Protein AF-A0A7C5QNG9-F1 (afdb_monomer_lite)

Foldseek 3Di:
DPPPVVVLVVVQVVVDPCVVLVHDPDDPPWDWDKDADDPPALAGIKIFTDDQWTKIWGWHQDPVGIHTFKIKIKHFADDWDADPVGIDTKIKMWMAGCTDDPNDDHPDIFIAIDDDPPLHPPDPGDDCVSCVVVVVVSPD

pLDDT: mean 94.54, std 4.5, range [65.19, 98.5]

Sequence (140 aa):
MNDPRVTELLAAAQQFDRERHGFTPLPTHAAVRLEIRRPGGAYDRMLHFHGRTSRTIAFRKTPNGWRWIHEQEIFQGPNKYTTVDGTFNESICLTYETERVAHHRLNQLNISYSGEDKRLAWLKEPTLDDIRPVLREWGY

Structure (mmCIF, N/CA/C/O backbone):
data_AF-A0A7C5QNG9-F1
#
_entry.id   AF-A0A7C5QNG9-F1
#
loop_
_atom_site.group_PDB
_atom_site.id
_atom_site.type_symbol
_atom_site.label_atom_id
_atom_site.label_alt_id
_atom_site.label_comp_id
_atom_site.label_asym_id
_atom_site.label_entity_id
_atom_site.label_seq_id
_atom_site.pdbx_PDB_ins_code
_atom_site.Cartn_x
_atom_site.Cartn_y
_atom_site.Cartn_z
_atom_site.occupancy
_atom_site.B_iso_or_equiv
_atom_site.auth_seq_id
_atom_site.auth_comp_id
_atom_site.auth_asym_id
_atom_site.auth_atom_id
_atom_site.pdbx_PDB_model_num
ATOM 1 N N . MET A 1 1 ? 3.835 -12.022 15.693 1.00 65.19 1 MET A N 1
ATOM 2 C CA . MET A 1 1 ? 3.419 -10.635 15.997 1.00 65.19 1 MET A CA 1
ATOM 3 C C . MET A 1 1 ? 2.464 -10.708 17.171 1.00 65.19 1 MET A C 1
ATOM 5 O O . MET A 1 1 ? 1.337 -11.124 16.961 1.00 65.19 1 MET A O 1
ATOM 9 N N . ASN A 1 2 ? 2.922 -10.396 18.388 1.00 80.06 2 ASN A N 1
ATOM 10 C CA . ASN A 1 2 ? 2.149 -10.681 19.611 1.00 80.06 2 ASN A CA 1
ATOM 11 C C . ASN A 1 2 ? 1.864 -9.422 20.452 1.00 80.06 2 ASN A C 1
ATOM 13 O O . ASN A 1 2 ? 1.317 -9.532 21.543 1.00 80.06 2 ASN A O 1
ATOM 17 N N . ASP A 1 3 ? 2.235 -8.226 19.974 1.00 86.00 3 ASP A N 1
ATOM 18 C CA . ASP A 1 3 ? 1.873 -6.972 20.645 1.00 86.00 3 ASP A CA 1
ATOM 19 C C . ASP A 1 3 ? 0.351 -6.749 20.503 1.00 86.00 3 ASP A C 1
ATOM 21 O O . ASP A 1 3 ? -0.147 -6.688 19.368 1.00 86.00 3 ASP A O 1
ATOM 25 N N . PRO A 1 4 ? -0.409 -6.613 21.608 1.00 88.50 4 PRO A N 1
ATOM 26 C CA . PRO A 1 4 ? -1.856 -6.405 21.552 1.00 88.50 4 PRO A CA 1
ATOM 27 C C . PRO A 1 4 ? -2.257 -5.185 20.715 1.00 88.50 4 PRO A C 1
ATOM 29 O O . PRO A 1 4 ? -3.241 -5.229 19.978 1.00 88.50 4 PRO A O 1
ATOM 32 N N . ARG A 1 5 ? -1.445 -4.117 20.738 1.00 91.12 5 ARG A N 1
ATOM 33 C CA . ARG A 1 5 ? -1.710 -2.873 19.996 1.00 91.12 5 ARG A CA 1
ATOM 34 C C . ARG A 1 5 ? -1.667 -3.073 18.487 1.00 91.12 5 ARG A C 1
ATOM 36 O O . ARG A 1 5 ? -2.310 -2.313 17.770 1.00 91.12 5 ARG A O 1
ATOM 43 N N . VAL A 1 6 ? -0.888 -4.049 18.020 1.00 93.19 6 VAL A N 1
ATOM 44 C CA . VAL A 1 6 ? -0.793 -4.436 16.607 1.00 93.19 6 VAL A CA 1
ATOM 45 C C . VAL A 1 6 ? -1.874 -5.460 16.274 1.00 93.19 6 VAL A C 1
ATOM 47 O O . VAL A 1 6 ? -2.517 -5.351 15.236 1.00 93.19 6 VAL A O 1
ATOM 50 N N . THR A 1 7 ? -2.128 -6.410 17.173 1.00 93.00 7 THR A N 1
ATOM 51 C CA . THR A 1 7 ? -3.098 -7.498 16.965 1.00 93.00 7 THR A CA 1
ATOM 52 C C . THR A 1 7 ? -4.519 -6.972 16.733 1.00 93.00 7 THR A C 1
ATOM 54 O O . THR A 1 7 ? -5.183 -7.406 15.793 1.00 93.00 7 THR A O 1
ATOM 57 N N . GLU A 1 8 ? -4.968 -5.979 17.508 1.00 94.44 8 GLU A N 1
ATOM 58 C CA . GLU A 1 8 ? -6.277 -5.334 17.299 1.00 94.44 8 GLU A CA 1
ATOM 59 C C . GLU A 1 8 ? -6.402 -4.673 15.915 1.00 94.44 8 GLU A C 1
ATOM 61 O O . GLU A 1 8 ? -7.454 -4.727 15.278 1.00 94.44 8 GLU A O 1
ATOM 66 N N . LEU A 1 9 ? -5.323 -4.046 15.438 1.00 96.50 9 LEU A N 1
ATOM 67 C CA . LEU A 1 9 ? -5.293 -3.384 14.134 1.00 96.50 9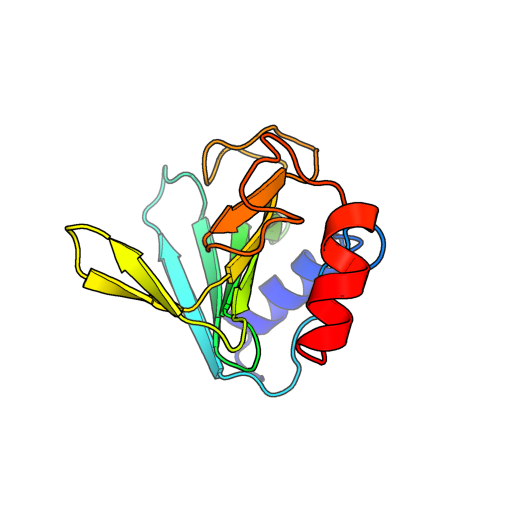 LEU A CA 1
ATOM 68 C C . LEU A 1 9 ? -5.298 -4.411 12.999 1.00 96.50 9 LEU A C 1
ATOM 70 O O . LEU A 1 9 ? -6.019 -4.238 12.021 1.00 96.50 9 LEU A O 1
ATOM 74 N N . LEU A 1 10 ? -4.553 -5.509 13.148 1.00 94.75 10 LEU A N 1
ATOM 75 C CA . LEU A 1 10 ? -4.562 -6.614 12.189 1.00 94.75 10 LEU A CA 1
ATOM 76 C C . LEU A 1 10 ? -5.951 -7.250 12.059 1.00 94.75 10 LEU A C 1
ATOM 78 O O . LEU A 1 10 ? -6.333 -7.619 10.951 1.00 94.75 10 LEU A O 1
ATOM 82 N N . ALA A 1 11 ? -6.718 -7.337 13.151 1.00 94.06 11 ALA A N 1
ATOM 83 C CA . ALA A 1 11 ? -8.102 -7.805 13.114 1.00 94.06 11 ALA A CA 1
ATOM 84 C C . ALA A 1 11 ? -9.011 -6.836 12.337 1.00 94.06 11 ALA A C 1
ATOM 86 O O . ALA A 1 11 ? -9.756 -7.263 11.457 1.00 94.06 11 ALA A O 1
ATOM 87 N N . ALA A 1 12 ? -8.901 -5.527 12.589 1.00 95.62 12 ALA A N 1
ATOM 88 C CA . ALA A 1 12 ? -9.636 -4.514 11.825 1.00 95.62 12 ALA A CA 1
ATOM 89 C C . ALA A 1 12 ? -9.268 -4.528 10.330 1.00 95.62 12 ALA A C 1
ATOM 91 O O . ALA A 1 12 ? -10.121 -4.310 9.471 1.00 95.62 12 ALA A O 1
ATOM 92 N N . ALA A 1 13 ? -8.008 -4.831 10.010 1.00 95.44 13 ALA A N 1
ATOM 93 C CA . ALA A 1 13 ? -7.509 -4.907 8.644 1.00 95.44 13 ALA A CA 1
ATOM 94 C C . ALA A 1 13 ? -8.104 -6.077 7.836 1.00 95.44 13 ALA A C 1
ATOM 96 O O . ALA A 1 13 ? -8.052 -6.027 6.607 1.00 95.44 13 ALA A O 1
ATOM 97 N N . GLN A 1 14 ? -8.675 -7.107 8.476 1.00 93.12 14 GLN A N 1
ATOM 98 C CA . GLN A 1 14 ? -9.308 -8.244 7.783 1.00 93.12 14 GLN A CA 1
ATOM 99 C C . GLN A 1 14 ? -10.593 -7.864 7.034 1.00 93.12 14 GLN A C 1
ATOM 101 O O . GLN A 1 14 ? -11.045 -8.615 6.181 1.00 93.12 14 GLN A O 1
ATOM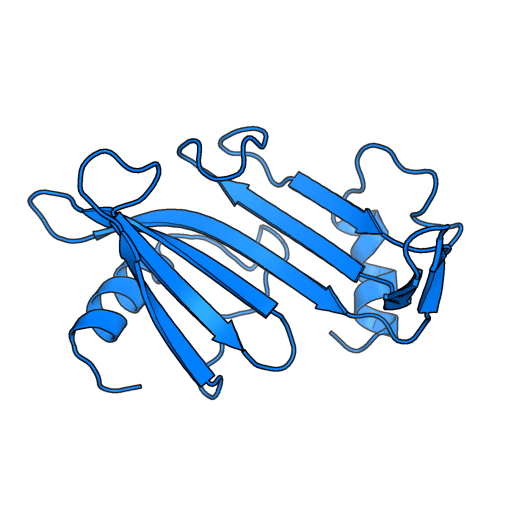 106 N N . GLN A 1 15 ? -11.179 -6.698 7.325 1.00 86.75 15 GLN A N 1
ATOM 107 C CA . GLN A 1 15 ? -12.402 -6.224 6.665 1.00 86.75 15 GLN A CA 1
ATOM 108 C C . GLN A 1 15 ? -12.179 -5.821 5.197 1.00 86.75 15 GLN A C 1
ATOM 110 O O . GLN A 1 15 ? -13.145 -5.664 4.455 1.00 86.75 15 GLN A O 1
ATOM 115 N N . PHE A 1 16 ? -10.923 -5.624 4.784 1.00 94.62 16 PHE A N 1
ATOM 116 C CA . PHE A 1 16 ? -10.568 -5.222 3.428 1.00 94.62 16 PHE A CA 1
ATOM 117 C C . PHE A 1 16 ? -10.240 -6.435 2.549 1.00 94.62 16 PHE A C 1
ATOM 119 O O . PHE A 1 16 ? -9.311 -7.194 2.842 1.00 94.62 16 PHE A O 1
ATOM 126 N N . ASP A 1 17 ? -10.980 -6.576 1.448 1.00 95.12 17 ASP A N 1
ATOM 127 C CA . ASP A 1 17 ? -10.775 -7.604 0.423 1.00 95.12 17 ASP A CA 1
ATOM 128 C C . ASP A 1 17 ? -9.559 -7.265 -0.455 1.00 95.12 17 ASP A C 1
ATOM 130 O O . ASP A 1 17 ? -9.653 -6.652 -1.520 1.00 95.12 17 ASP A O 1
ATOM 134 N N . ARG A 1 18 ? -8.379 -7.635 0.044 1.00 96.69 18 ARG A N 1
ATOM 135 C CA . ARG A 1 18 ? -7.088 -7.369 -0.605 1.00 96.69 18 ARG A CA 1
ATOM 136 C C . ARG A 1 18 ? -6.964 -8.031 -1.966 1.00 96.69 18 ARG A C 1
ATOM 138 O O . ARG A 1 18 ? -6.485 -7.395 -2.902 1.00 96.69 18 ARG A O 1
ATOM 145 N N . GLU A 1 19 ? -7.411 -9.278 -2.066 1.00 95.00 19 GLU A N 1
ATOM 146 C CA . GLU A 1 19 ? -7.271 -10.089 -3.273 1.00 95.00 19 GLU A CA 1
ATOM 147 C C . GLU A 1 19 ? -8.027 -9.457 -4.442 1.00 95.00 19 GLU A C 1
ATOM 149 O O . GLU A 1 19 ? -7.456 -9.254 -5.517 1.00 95.00 19 GLU A O 1
ATOM 154 N N . ARG A 1 20 ? -9.276 -9.032 -4.210 1.00 95.69 20 ARG A N 1
ATOM 155 C CA . ARG A 1 20 ? -10.080 -8.337 -5.222 1.00 95.69 20 ARG A CA 1
ATOM 156 C C . ARG A 1 20 ? -9.407 -7.072 -5.755 1.00 95.69 20 ARG A C 1
ATOM 158 O O . ARG A 1 20 ? -9.609 -6.711 -6.914 1.00 95.69 20 ARG A O 1
ATOM 165 N N . HIS A 1 21 ? -8.624 -6.397 -4.920 1.00 96.56 21 HIS A N 1
ATOM 166 C CA . HIS A 1 21 ? -7.935 -5.155 -5.262 1.00 96.56 21 HIS A CA 1
ATOM 167 C C . HIS A 1 21 ? -6.455 -5.348 -5.638 1.00 96.56 21 HIS A C 1
ATOM 169 O O . HIS A 1 21 ? -5.752 -4.360 -5.827 1.00 96.56 21 HIS A O 1
ATOM 175 N N . GLY A 1 22 ? -5.984 -6.590 -5.788 1.00 96.31 22 GLY A N 1
ATOM 176 C CA . GLY A 1 22 ? -4.620 -6.903 -6.225 1.00 96.31 22 GLY A CA 1
ATOM 177 C C . GLY A 1 22 ? -3.530 -6.697 -5.168 1.00 96.31 22 GLY A C 1
ATOM 178 O O . GLY A 1 22 ? -2.352 -6.815 -5.496 1.00 96.31 22 GLY A O 1
ATOM 179 N N . PHE A 1 23 ? -3.898 -6.417 -3.917 1.00 97.75 23 PHE A N 1
ATOM 180 C CA . PHE A 1 23 ? -2.955 -6.385 -2.798 1.00 97.75 23 PHE A CA 1
ATOM 181 C C . PHE A 1 23 ? -2.558 -7.808 -2.413 1.00 97.75 23 PHE A C 1
ATOM 183 O O . PHE A 1 23 ? -3.379 -8.729 -2.454 1.00 97.75 23 PHE A O 1
ATOM 190 N N . THR A 1 24 ? -1.320 -7.994 -1.956 1.00 95.94 24 THR A N 1
ATOM 191 C CA . THR A 1 24 ? -0.907 -9.310 -1.447 1.00 95.94 24 THR A CA 1
ATOM 192 C C . THR A 1 24 ? -1.513 -9.563 -0.054 1.00 95.94 24 THR A C 1
ATOM 194 O O . THR A 1 24 ? -1.885 -8.606 0.647 1.00 95.94 24 THR A O 1
ATOM 197 N N . PRO A 1 25 ? -1.636 -10.823 0.404 1.00 94.56 25 PRO A N 1
ATOM 198 C CA . PRO A 1 25 ? -2.064 -11.115 1.771 1.00 94.56 25 PRO A CA 1
ATOM 199 C C . PRO A 1 25 ? -1.214 -10.371 2.810 1.00 94.56 25 PRO A C 1
ATOM 201 O O . PRO A 1 25 ? -0.055 -10.041 2.557 1.00 94.56 25 PRO A O 1
ATOM 204 N N . LEU A 1 26 ? -1.776 -10.103 3.993 1.00 91.94 26 LEU A N 1
ATOM 205 C CA . LEU A 1 26 ? -0.997 -9.473 5.061 1.00 91.94 26 LEU A CA 1
ATOM 206 C C . LEU A 1 26 ? 0.226 -10.340 5.396 1.00 91.94 26 LEU A C 1
ATOM 208 O O . LEU A 1 26 ? 0.070 -11.539 5.646 1.00 91.94 26 LEU A O 1
ATOM 212 N N . PRO A 1 27 ? 1.438 -9.765 5.431 1.00 86.19 27 PRO A N 1
ATOM 213 C CA . PRO A 1 27 ? 2.637 -10.549 5.665 1.00 86.19 27 PRO A CA 1
ATOM 214 C C . PRO A 1 27 ? 2.669 -11.059 7.109 1.00 86.19 27 PRO A C 1
ATOM 216 O O . PRO A 1 27 ? 2.501 -10.296 8.058 1.00 86.19 27 PRO A O 1
ATOM 219 N N . THR A 1 28 ? 2.940 -12.350 7.288 1.00 84.44 28 THR A N 1
ATOM 220 C CA . THR A 1 28 ? 2.993 -13.006 8.608 1.00 84.44 28 THR A CA 1
ATOM 221 C C . THR A 1 28 ? 4.370 -12.918 9.275 1.00 84.44 28 THR A C 1
ATOM 223 O O . THR A 1 28 ? 4.470 -13.033 10.498 1.00 84.44 28 THR A O 1
ATOM 226 N N . HIS A 1 29 ? 5.424 -12.663 8.489 1.00 81.75 29 HIS A N 1
ATOM 227 C CA . HIS A 1 29 ? 6.828 -12.643 8.929 1.00 81.75 29 HIS A CA 1
ATOM 228 C C . HIS A 1 29 ? 7.561 -11.317 8.646 1.00 81.75 29 HIS A C 1
ATOM 230 O O . HIS A 1 29 ? 8.783 -11.259 8.753 1.00 81.75 29 HIS A O 1
ATOM 236 N N . ALA A 1 30 ? 6.844 -10.248 8.285 1.00 86.50 30 ALA A N 1
ATOM 237 C CA . ALA A 1 30 ? 7.457 -8.939 8.053 1.00 86.50 30 ALA A CA 1
ATOM 238 C C . ALA A 1 30 ? 7.814 -8.226 9.365 1.00 86.50 30 ALA A C 1
ATOM 240 O O . ALA A 1 30 ? 7.147 -8.398 10.390 1.00 86.50 30 ALA A O 1
ATOM 241 N N . ALA A 1 31 ? 8.834 -7.367 9.309 1.00 91.12 31 ALA A N 1
ATOM 242 C CA . ALA A 1 31 ? 9.073 -6.406 10.374 1.00 91.12 31 ALA A CA 1
ATOM 243 C C . ALA A 1 31 ? 7.935 -5.377 10.371 1.00 91.12 31 ALA A C 1
ATOM 245 O O . ALA A 1 31 ? 7.595 -4.828 9.321 1.00 91.12 31 ALA A O 1
ATOM 246 N N . VAL A 1 32 ? 7.347 -5.125 11.542 1.00 94.31 32 VAL A N 1
ATOM 247 C CA . VAL A 1 32 ? 6.212 -4.209 11.686 1.00 94.31 32 VAL A CA 1
ATOM 248 C C . VAL A 1 32 ? 6.569 -3.064 12.610 1.00 94.31 32 VAL A C 1
ATOM 250 O O . VAL A 1 32 ? 6.997 -3.277 13.744 1.00 94.31 32 VAL A O 1
ATOM 253 N N . ARG A 1 33 ? 6.334 -1.841 12.137 1.00 95.81 33 ARG A N 1
ATOM 254 C CA . ARG A 1 33 ? 6.419 -0.624 12.941 1.00 95.81 33 ARG A CA 1
ATOM 255 C C . ARG A 1 33 ? 5.025 -0.035 13.109 1.00 95.81 33 ARG A C 1
ATOM 257 O O . ARG A 1 33 ? 4.315 0.190 12.133 1.00 95.81 33 ARG A O 1
ATOM 264 N N . LEU A 1 34 ? 4.658 0.248 14.353 1.00 96.62 34 LEU A N 1
ATOM 265 C CA . LEU A 1 34 ? 3.447 0.990 14.680 1.00 96.62 34 LEU A CA 1
ATOM 266 C C . LEU A 1 34 ? 3.768 2.485 14.772 1.00 96.62 34 LEU A C 1
ATOM 268 O O . LEU A 1 34 ? 4.575 2.900 15.600 1.00 96.62 34 LEU A O 1
ATOM 272 N N . GLU A 1 35 ? 3.093 3.285 13.957 1.00 96.69 35 GLU A N 1
ATOM 273 C CA . GLU A 1 35 ? 3.058 4.738 14.063 1.00 96.69 35 GLU A CA 1
ATOM 274 C C . GLU A 1 35 ? 1.766 5.180 14.759 1.00 96.69 35 GLU A C 1
ATOM 276 O O . GLU A 1 35 ? 0.670 4.708 14.441 1.00 96.69 35 GLU A O 1
ATOM 281 N N . ILE A 1 36 ? 1.900 6.095 15.720 1.00 95.25 36 ILE A N 1
ATOM 282 C CA . ILE A 1 36 ? 0.784 6.691 16.457 1.00 95.25 36 ILE A CA 1
ATOM 283 C C . ILE A 1 36 ? 0.785 8.182 16.155 1.00 95.25 36 ILE A C 1
ATOM 285 O O . ILE A 1 36 ? 1.772 8.872 16.420 1.00 95.25 36 ILE A O 1
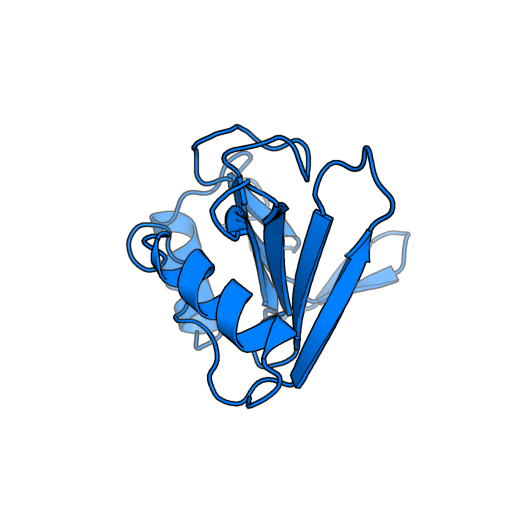ATOM 289 N N . ARG A 1 37 ? -0.324 8.681 15.611 1.00 90.81 37 ARG A N 1
ATOM 290 C CA . ARG A 1 37 ? -0.454 10.089 15.246 1.00 90.81 37 ARG A CA 1
ATOM 291 C C . ARG A 1 37 ? -1.094 10.892 16.377 1.00 90.81 37 ARG A C 1
ATOM 293 O O . ARG A 1 37 ? -1.776 10.353 17.246 1.00 90.81 37 ARG A O 1
ATOM 300 N N . ARG A 1 38 ? -0.866 12.207 16.369 1.00 85.06 38 ARG A N 1
ATOM 301 C CA . ARG A 1 38 ? -1.564 13.137 17.267 1.00 85.06 38 ARG A CA 1
ATOM 302 C C . ARG A 1 38 ? -3.054 13.234 16.892 1.00 85.06 38 ARG A C 1
ATOM 304 O O . ARG A 1 38 ? -3.376 13.082 15.710 1.00 85.06 38 ARG A O 1
ATOM 311 N N . PRO A 1 39 ? -3.942 13.537 17.859 1.00 82.12 39 PRO A N 1
ATOM 312 C CA . PRO A 1 39 ? -5.361 13.764 17.589 1.00 82.12 39 PRO A CA 1
ATOM 313 C C . PRO A 1 39 ? -5.593 14.804 16.485 1.00 82.12 39 PRO A C 1
ATOM 315 O O . PRO A 1 39 ? -4.842 15.773 16.374 1.00 82.12 39 PRO A O 1
ATOM 318 N N . GLY A 1 40 ? -6.638 14.604 15.677 1.00 79.94 40 GLY A N 1
ATOM 319 C CA . GLY A 1 40 ? -6.989 15.494 14.560 1.00 79.94 40 GLY A CA 1
ATOM 320 C C . GLY A 1 40 ? -6.241 15.211 13.251 1.00 79.94 40 GLY A C 1
ATOM 321 O O . GLY A 1 40 ? -6.433 15.922 12.269 1.00 79.94 40 GLY A O 1
ATOM 322 N N . GLY A 1 41 ? -5.403 14.171 13.210 1.00 89.81 41 GLY A N 1
ATOM 323 C CA . GLY A 1 41 ? -4.764 13.708 11.981 1.00 89.81 41 GLY A CA 1
ATOM 324 C C . GLY A 1 41 ? -5.720 12.997 11.009 1.00 89.81 41 GLY A C 1
ATOM 325 O O . GLY A 1 41 ? -6.819 12.559 11.353 1.00 89.81 41 GLY A O 1
ATOM 326 N N . ALA A 1 42 ? -5.240 12.814 9.777 1.00 94.12 42 ALA A N 1
ATOM 327 C CA . ALA A 1 42 ? -5.890 12.015 8.732 1.00 94.12 42 ALA A CA 1
ATOM 328 C C . ALA A 1 42 ? -6.127 10.545 9.139 1.00 94.12 42 ALA A C 1
ATOM 330 O O . ALA A 1 42 ? -7.026 9.902 8.616 1.00 94.12 42 ALA A O 1
ATOM 331 N N . TYR A 1 43 ? -5.357 10.034 10.099 1.00 96.69 43 TYR A N 1
ATOM 332 C CA . TYR A 1 43 ? -5.499 8.719 10.720 1.00 96.69 43 TYR A CA 1
ATOM 333 C C . TYR A 1 43 ? -5.005 8.800 12.169 1.00 96.69 43 TYR A C 1
ATOM 335 O O . TYR A 1 43 ? -4.263 9.726 12.510 1.00 96.69 43 TYR A O 1
ATOM 343 N N . ASP A 1 44 ? -5.371 7.820 12.994 1.00 96.81 44 ASP A N 1
ATOM 344 C CA . ASP A 1 44 ? -4.948 7.747 14.400 1.00 96.81 44 ASP A CA 1
ATOM 345 C C . ASP A 1 44 ? -3.754 6.802 14.591 1.00 96.81 44 ASP A C 1
ATOM 347 O O . ASP A 1 44 ? -2.850 7.070 15.387 1.00 96.81 44 ASP A O 1
ATOM 351 N N . ARG A 1 45 ? -3.728 5.693 13.842 1.00 97.38 45 ARG A N 1
ATOM 352 C CA . ARG A 1 45 ? -2.616 4.733 13.826 1.00 97.38 45 ARG A CA 1
ATOM 353 C C . ARG A 1 45 ? -2.297 4.285 12.412 1.00 97.38 45 ARG A C 1
ATOM 355 O O . ARG A 1 45 ? -3.196 4.196 11.581 1.00 97.38 45 ARG A O 1
ATOM 362 N N . MET A 1 46 ? -1.036 3.957 12.167 1.00 98.00 46 MET A N 1
ATOM 363 C CA . MET A 1 46 ? -0.595 3.356 10.916 1.00 98.00 46 MET A CA 1
ATOM 364 C C . MET A 1 46 ? 0.378 2.215 11.197 1.00 98.00 46 MET A C 1
ATOM 366 O O . MET A 1 46 ? 1.320 2.364 11.975 1.00 98.00 46 MET A O 1
ATOM 370 N N . LEU A 1 47 ? 0.137 1.063 10.581 1.00 97.50 47 LEU A N 1
ATOM 371 C CA . LEU A 1 47 ? 1.097 -0.031 10.550 1.00 97.50 47 LEU A CA 1
ATOM 372 C C . LEU A 1 47 ? 1.965 0.114 9.310 1.00 97.50 47 LEU A C 1
ATOM 374 O O . LEU A 1 47 ? 1.441 0.294 8.216 1.00 97.50 47 LEU A O 1
ATOM 378 N N . HIS A 1 48 ? 3.274 0.001 9.494 1.00 97.62 48 HIS A N 1
ATOM 379 C CA . HIS A 1 48 ? 4.261 -0.090 8.426 1.00 97.62 48 HIS A CA 1
ATOM 380 C C . HIS A 1 48 ? 4.801 -1.513 8.412 1.00 97.62 48 HIS A C 1
ATOM 382 O O . HIS A 1 48 ? 5.294 -1.984 9.438 1.00 97.62 48 HIS A O 1
ATOM 388 N N . PHE A 1 49 ? 4.708 -2.187 7.274 1.00 96.50 49 PHE A N 1
ATOM 389 C CA . PHE A 1 49 ? 5.285 -3.504 7.049 1.00 96.50 49 PHE A CA 1
ATOM 390 C C . PHE A 1 49 ? 6.497 -3.358 6.140 1.00 96.50 49 PHE A C 1
ATOM 392 O O . PHE A 1 49 ? 6.410 -2.790 5.050 1.00 96.50 49 PHE A O 1
ATOM 399 N N . HIS A 1 50 ? 7.618 -3.902 6.598 1.00 93.06 50 HIS A N 1
ATOM 400 C CA . HIS A 1 50 ? 8.865 -3.947 5.855 1.00 93.06 50 HIS A CA 1
ATOM 401 C C . HIS A 1 50 ? 9.197 -5.404 5.547 1.00 93.06 50 HIS A C 1
ATOM 403 O O . HIS A 1 50 ? 9.404 -6.220 6.451 1.00 93.06 50 HIS A O 1
ATOM 409 N N . GLY A 1 51 ? 9.219 -5.733 4.262 1.00 90.56 51 GLY A N 1
ATOM 410 C CA . GLY A 1 51 ? 9.522 -7.070 3.779 1.00 90.56 51 GLY A CA 1
ATOM 411 C C . GLY A 1 51 ? 9.728 -7.051 2.275 1.00 90.56 51 GLY A C 1
ATOM 412 O O . GLY A 1 51 ? 10.431 -6.189 1.756 1.00 90.56 51 GLY A O 1
ATOM 413 N N . ARG A 1 52 ? 9.096 -8.002 1.581 1.00 91.44 52 ARG A N 1
ATOM 414 C CA . ARG A 1 52 ? 9.162 -8.095 0.119 1.00 91.44 52 ARG A CA 1
ATOM 415 C C . ARG A 1 52 ? 8.575 -6.857 -0.569 1.00 91.44 52 ARG A C 1
ATOM 417 O O . ARG A 1 52 ? 9.135 -6.378 -1.545 1.00 91.44 52 ARG A O 1
ATOM 424 N N . THR A 1 53 ? 7.465 -6.350 -0.043 1.00 95.31 53 THR A N 1
ATOM 425 C CA . THR A 1 53 ? 6.877 -5.060 -0.411 1.00 95.31 53 THR A CA 1
ATOM 426 C C . THR A 1 53 ? 7.042 -4.072 0.741 1.00 95.31 53 THR A C 1
ATOM 428 O O . THR A 1 53 ? 7.252 -4.461 1.897 1.00 95.31 53 THR A O 1
ATOM 431 N N . SER A 1 54 ?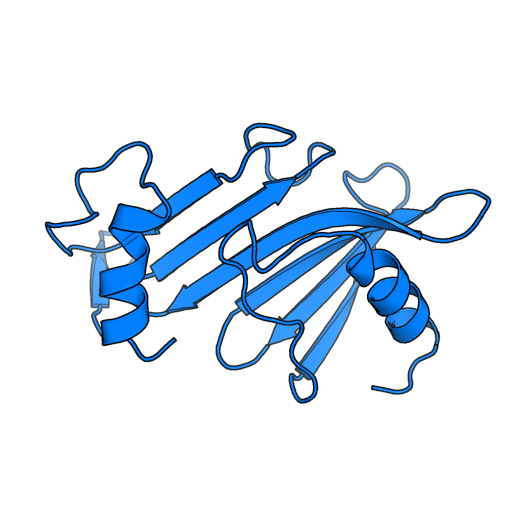 6.954 -2.780 0.426 1.00 95.06 54 SER A N 1
ATOM 432 C CA . SER A 1 54 ? 6.746 -1.742 1.437 1.00 95.06 54 SER A CA 1
ATOM 433 C C . SER A 1 54 ? 5.252 -1.483 1.528 1.00 95.06 54 SER A C 1
ATOM 435 O O . SER A 1 54 ? 4.639 -1.124 0.523 1.00 95.06 54 SER A O 1
ATOM 437 N N . ARG A 1 55 ? 4.651 -1.682 2.702 1.00 97.38 55 ARG A N 1
ATOM 438 C CA . ARG A 1 55 ? 3.205 -1.519 2.875 1.00 97.38 55 ARG A CA 1
ATOM 439 C C . ARG A 1 55 ? 2.876 -0.670 4.085 1.00 97.38 55 ARG A C 1
ATOM 441 O O . ARG A 1 55 ? 3.452 -0.861 5.155 1.00 97.38 55 ARG A O 1
ATOM 448 N N . THR A 1 56 ? 1.887 0.201 3.940 1.00 97.75 56 THR A N 1
ATOM 449 C CA . THR A 1 56 ? 1.289 0.938 5.050 1.00 97.75 56 THR A CA 1
ATOM 450 C C . THR A 1 56 ? -0.211 0.691 5.126 1.00 97.75 56 THR A C 1
ATOM 452 O O . THR A 1 56 ? -0.889 0.536 4.113 1.00 97.75 56 THR A O 1
ATOM 455 N N . ILE A 1 57 ? -0.738 0.621 6.347 1.00 98.12 57 ILE A N 1
ATOM 456 C CA . ILE A 1 57 ? -2.171 0.451 6.605 1.00 98.12 57 ILE A CA 1
ATOM 457 C C . ILE A 1 57 ? -2.581 1.442 7.679 1.00 98.12 57 ILE A C 1
ATOM 459 O O . ILE A 1 57 ? -2.043 1.396 8.787 1.00 98.12 57 ILE A O 1
ATOM 463 N N . ALA A 1 58 ? -3.515 2.335 7.365 1.00 98.00 58 ALA A N 1
ATOM 464 C CA . ALA A 1 58 ? -3.977 3.365 8.283 1.00 98.00 58 ALA A CA 1
ATOM 465 C C . ALA A 1 58 ? -5.324 3.002 8.911 1.00 98.00 58 ALA A C 1
ATOM 467 O O . ALA A 1 58 ? -6.205 2.407 8.281 1.00 98.00 58 ALA A O 1
ATOM 468 N N . PHE A 1 59 ? -5.485 3.415 10.166 1.00 97.69 59 PHE A N 1
ATOM 469 C CA . PHE A 1 59 ? -6.636 3.096 10.992 1.00 97.69 59 PHE A CA 1
ATOM 470 C C . PHE A 1 59 ? -7.191 4.334 11.688 1.00 97.69 59 PHE A C 1
ATOM 472 O O . PHE A 1 59 ? -6.449 5.205 12.161 1.00 97.69 59 PHE A O 1
ATOM 479 N N . ARG A 1 60 ? -8.517 4.35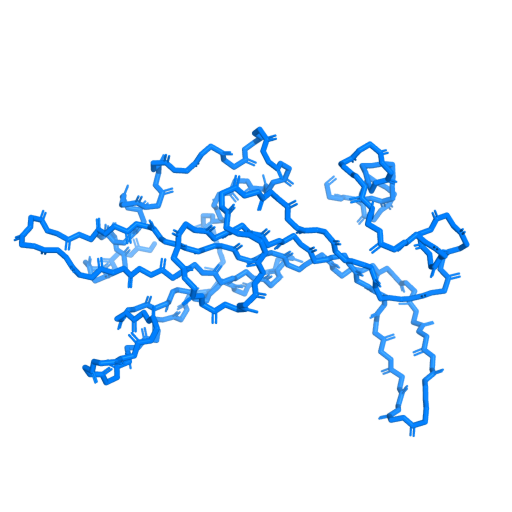0 11.815 1.00 96.88 60 ARG A N 1
ATOM 480 C CA . ARG A 1 60 ? -9.279 5.300 12.624 1.00 96.88 60 ARG A CA 1
ATOM 481 C C . ARG A 1 60 ? -9.745 4.622 13.908 1.00 96.88 60 ARG A C 1
ATOM 483 O O . ARG A 1 60 ? -10.249 3.495 13.873 1.00 96.88 60 ARG A O 1
ATOM 490 N N . LYS A 1 61 ? -9.607 5.304 15.042 1.00 95.50 61 LYS A N 1
ATOM 491 C CA . LYS A 1 61 ? -10.205 4.886 16.306 1.00 95.50 61 LYS A CA 1
ATOM 492 C C . LYS A 1 61 ? -11.713 5.101 16.238 1.00 95.50 61 LYS A C 1
ATOM 494 O O . LYS A 1 61 ? -12.193 6.152 15.826 1.00 95.50 61 LYS A O 1
ATOM 499 N N . THR A 1 62 ? -12.464 4.104 16.677 1.00 94.38 62 THR A N 1
ATOM 500 C CA . THR A 1 62 ? -13.917 4.193 16.856 1.00 94.38 62 THR A CA 1
ATOM 501 C C . THR A 1 62 ? -14.263 3.888 18.317 1.00 94.38 62 THR A C 1
ATOM 503 O O . THR A 1 62 ? -13.411 3.344 19.033 1.00 94.38 62 THR A O 1
ATOM 506 N N . PRO A 1 63 ? -15.493 4.181 18.782 1.00 95.19 63 PRO A N 1
ATOM 507 C CA . PRO A 1 63 ? -15.928 3.786 20.124 1.00 95.19 63 PRO A CA 1
ATOM 508 C C . PRO A 1 63 ? -15.788 2.277 20.385 1.00 95.19 63 PRO A C 1
ATOM 510 O O . PRO A 1 63 ? -15.464 1.875 21.496 1.00 95.19 63 PRO A O 1
ATOM 513 N N . ASN A 1 64 ? -15.946 1.457 19.339 1.00 92.19 64 ASN A N 1
ATOM 514 C CA . ASN A 1 64 ? -15.968 -0.006 19.426 1.00 92.19 64 ASN A CA 1
ATOM 515 C C . ASN A 1 64 ? -14.644 -0.669 19.006 1.00 92.19 64 ASN A C 1
ATOM 517 O O . ASN A 1 64 ? -14.602 -1.881 18.816 1.00 92.19 64 ASN A O 1
ATOM 521 N N . GLY A 1 65 ? -13.562 0.098 18.820 1.00 94.62 65 GLY A N 1
ATOM 522 C CA . GLY A 1 65 ? -12.264 -0.454 18.428 1.00 94.62 65 GLY A CA 1
ATOM 523 C C . GLY A 1 65 ? -11.575 0.351 17.336 1.00 94.62 65 GLY A C 1
ATOM 524 O O . GLY A 1 65 ? -11.340 1.550 17.494 1.00 94.62 65 GLY A O 1
ATOM 525 N N . TRP A 1 66 ? -11.211 -0.321 16.247 1.00 96.69 66 TRP A N 1
ATOM 526 C CA . TRP A 1 66 ? -10.452 0.243 15.132 1.00 96.69 66 TRP A CA 1
ATOM 527 C C . TRP A 1 66 ? -11.146 -0.052 13.811 1.00 96.69 66 TRP A C 1
ATOM 529 O O . TRP A 1 66 ? -11.725 -1.120 13.632 1.00 96.69 66 TRP A O 1
ATOM 539 N N . ARG A 1 67 ? -11.062 0.898 12.884 1.00 96.44 67 ARG A N 1
ATOM 540 C CA . ARG A 1 67 ? -11.544 0.754 11.513 1.00 96.44 67 ARG A CA 1
ATOM 541 C C . ARG A 1 67 ? -10.383 0.961 10.552 1.00 96.44 67 ARG A C 1
ATOM 543 O O . ARG A 1 67 ? -9.636 1.927 10.703 1.00 96.44 67 ARG A O 1
ATOM 550 N N . TRP A 1 68 ? -10.244 0.063 9.584 1.00 97.88 68 TRP A N 1
ATOM 551 C CA . TRP A 1 68 ? -9.348 0.231 8.442 1.00 97.88 68 TRP A CA 1
ATOM 552 C C . TRP A 1 68 ? -9.860 1.361 7.541 1.00 97.88 68 TRP A C 1
ATOM 554 O O . TRP A 1 68 ? -11.061 1.426 7.285 1.00 97.88 68 TRP A O 1
ATOM 564 N N . ILE A 1 69 ? -8.977 2.262 7.100 1.00 97.69 69 ILE A N 1
ATOM 565 C CA . ILE A 1 69 ? -9.382 3.425 6.285 1.00 97.69 69 ILE A CA 1
ATOM 566 C C . ILE A 1 69 ? -8.512 3.674 5.051 1.00 97.69 69 ILE A C 1
ATOM 568 O O . ILE A 1 69 ? -8.912 4.437 4.172 1.00 97.69 69 ILE A O 1
ATOM 572 N N . HIS A 1 70 ? -7.322 3.077 4.998 1.00 97.94 70 HIS A N 1
ATOM 573 C CA . HIS A 1 70 ? -6.369 3.251 3.909 1.00 97.94 70 HIS A CA 1
ATOM 574 C C . HIS A 1 70 ? -5.356 2.102 3.903 1.00 97.94 70 HIS A C 1
ATOM 576 O O . HIS A 1 70 ? -4.893 1.685 4.967 1.00 97.94 70 HIS A O 1
ATOM 582 N N . GLU A 1 71 ? -4.963 1.648 2.716 1.00 98.12 71 GLU A N 1
ATOM 583 C CA . GLU A 1 71 ? -3.840 0.734 2.499 1.00 98.12 71 GLU A CA 1
ATOM 584 C C . GLU A 1 71 ? -3.063 1.139 1.249 1.00 98.12 71 GLU A C 1
ATOM 586 O O . GLU A 1 71 ? -3.650 1.399 0.196 1.00 98.12 71 GLU A O 1
ATOM 591 N N . GLN A 1 72 ? -1.741 1.171 1.382 1.00 98.25 72 GLN A N 1
ATOM 592 C CA . GLN A 1 72 ? -0.810 1.383 0.287 1.00 98.25 72 GLN A CA 1
ATOM 593 C C . GLN A 1 72 ? 0.215 0.253 0.271 1.00 98.25 72 GLN A C 1
ATOM 595 O O . GLN A 1 72 ? 0.807 -0.060 1.303 1.00 98.25 72 GLN A O 1
ATOM 600 N N . GLU A 1 73 ? 0.452 -0.338 -0.896 1.00 98.31 73 GLU A N 1
ATOM 601 C CA . GLU A 1 73 ? 1.481 -1.354 -1.110 1.00 98.31 73 GLU A CA 1
ATOM 602 C C . GLU A 1 73 ? 2.346 -0.982 -2.313 1.00 98.31 73 GLU A C 1
ATOM 604 O O . GLU A 1 73 ? 1.839 -0.723 -3.403 1.00 98.31 73 GLU A O 1
ATOM 609 N N . ILE A 1 74 ? 3.660 -0.964 -2.101 1.00 98.12 74 ILE A N 1
ATOM 610 C CA . ILE A 1 74 ? 4.659 -0.626 -3.108 1.00 98.12 74 ILE A CA 1
ATOM 611 C C . ILE A 1 74 ? 5.468 -1.877 -3.439 1.00 98.12 74 ILE A C 1
ATOM 613 O O . ILE A 1 74 ? 6.165 -2.439 -2.585 1.00 98.12 74 ILE A O 1
ATOM 617 N N . PHE A 1 75 ? 5.404 -2.258 -4.708 1.00 98.00 75 PHE A N 1
ATOM 618 C CA . PHE A 1 75 ? 6.165 -3.331 -5.329 1.00 98.00 75 PHE A CA 1
ATOM 619 C C . PHE A 1 75 ? 7.398 -2.728 -5.983 1.00 98.00 75 PHE A C 1
ATOM 621 O O . PHE A 1 75 ? 7.278 -1.837 -6.819 1.00 98.00 75 PHE A O 1
ATOM 628 N N . GLN A 1 76 ? 8.578 -3.198 -5.594 1.00 97.25 76 GLN A N 1
ATOM 629 C CA . GLN A 1 76 ? 9.840 -2.785 -6.204 1.00 97.25 76 GLN A CA 1
ATOM 630 C C . GLN A 1 76 ? 10.165 -3.737 -7.355 1.00 97.25 76 GLN A C 1
ATOM 632 O O . GLN A 1 76 ? 10.137 -4.957 -7.153 1.00 97.25 76 GLN A O 1
ATOM 637 N N . GLY A 1 77 ? 10.451 -3.187 -8.531 1.00 96.50 77 GLY A N 1
ATOM 638 C CA . GLY A 1 77 ? 10.919 -3.943 -9.685 1.00 96.50 77 GLY A CA 1
ATOM 639 C C . GLY A 1 77 ? 12.447 -4.017 -9.764 1.00 96.50 77 GLY A C 1
ATOM 640 O O . GLY A 1 77 ? 13.153 -3.373 -8.982 1.00 96.50 77 GLY A O 1
ATOM 641 N N . PRO A 1 78 ? 12.975 -4.844 -10.679 1.00 95.12 78 PRO A N 1
ATOM 642 C CA . PRO A 1 78 ? 14.406 -5.092 -10.813 1.00 95.12 78 PRO A CA 1
ATOM 643 C C . PRO A 1 78 ? 15.164 -3.951 -11.500 1.00 95.12 78 PRO A C 1
ATOM 645 O O . PRO A 1 78 ? 16.371 -3.819 -11.287 1.00 95.12 78 PRO A O 1
ATOM 648 N N . ASN A 1 79 ? 14.497 -3.147 -12.335 1.00 95.31 79 ASN A N 1
ATOM 649 C CA . ASN A 1 79 ? 15.172 -2.087 -13.076 1.00 95.31 79 ASN A CA 1
ATOM 650 C C . ASN A 1 79 ? 15.307 -0.808 -12.252 1.00 95.31 79 ASN A C 1
ATOM 652 O O . ASN A 1 79 ? 14.593 -0.569 -11.277 1.00 95.31 79 ASN A O 1
ATOM 656 N N . LYS A 1 80 ? 16.232 0.046 -12.686 1.00 95.94 80 LYS A N 1
ATOM 657 C CA . LYS A 1 80 ? 16.419 1.392 -12.152 1.00 95.94 80 LYS A CA 1
ATOM 658 C C . LYS A 1 80 ? 16.244 2.418 -13.255 1.00 95.94 80 LYS A C 1
ATOM 660 O O . LYS A 1 80 ? 16.596 2.147 -14.398 1.00 95.94 80 LYS A O 1
ATOM 665 N N . TYR A 1 81 ? 15.765 3.596 -12.890 1.00 93.00 81 TYR A N 1
ATOM 666 C CA . TYR A 1 81 ? 15.661 4.748 -13.778 1.00 93.00 81 TYR A CA 1
ATOM 667 C C . TYR A 1 81 ? 16.290 5.974 -13.115 1.00 93.00 81 TYR A C 1
ATOM 669 O O . TYR A 1 81 ? 16.378 6.051 -11.884 1.00 93.00 81 TYR A O 1
ATOM 677 N N . THR A 1 82 ? 16.767 6.914 -13.929 1.00 94.31 82 THR A N 1
ATOM 678 C CA . THR A 1 82 ? 17.492 8.096 -13.448 1.00 94.31 82 THR A CA 1
ATOM 679 C C . THR A 1 82 ? 16.724 9.359 -13.787 1.00 94.31 82 THR A C 1
ATOM 681 O O . THR A 1 82 ? 16.372 9.600 -14.939 1.00 94.31 82 THR A O 1
ATOM 684 N N . THR A 1 83 ? 16.503 10.190 -12.776 1.00 90.50 83 THR A N 1
ATOM 685 C CA . THR A 1 83 ? 15.991 11.552 -12.925 1.00 90.50 83 THR A CA 1
ATOM 686 C C . THR A 1 83 ? 17.055 12.547 -12.464 1.00 90.50 83 THR A C 1
ATOM 688 O O . THR A 1 83 ? 18.139 12.169 -12.016 1.00 90.50 83 THR A O 1
ATOM 691 N N . VAL A 1 84 ? 16.744 13.840 -12.547 1.00 94.25 84 VAL A N 1
ATOM 692 C CA . VAL A 1 84 ? 17.596 14.903 -11.991 1.00 94.25 84 VAL A CA 1
ATOM 693 C C . VAL A 1 84 ? 17.812 14.772 -10.475 1.00 94.25 84 VAL A C 1
ATOM 695 O O . VAL A 1 84 ? 18.801 15.287 -9.964 1.00 94.25 84 VAL A O 1
ATOM 698 N N . ASP A 1 85 ? 16.931 14.048 -9.778 1.00 93.00 85 ASP A N 1
ATOM 699 C CA . ASP A 1 85 ? 16.962 13.864 -8.322 1.00 93.00 85 ASP A CA 1
ATOM 700 C C . ASP A 1 85 ? 17.726 12.600 -7.890 1.00 93.00 85 ASP A C 1
ATOM 702 O O . ASP A 1 85 ? 17.903 12.357 -6.695 1.00 93.00 85 ASP A O 1
ATOM 706 N N . GLY A 1 86 ? 18.181 11.782 -8.847 1.00 94.88 86 GLY A N 1
ATOM 707 C CA . GLY A 1 86 ? 18.968 10.580 -8.590 1.00 94.88 86 GLY A CA 1
ATOM 708 C C . GLY A 1 86 ? 18.477 9.343 -9.334 1.00 94.88 86 GLY A C 1
ATOM 709 O O . GLY A 1 86 ? 17.670 9.408 -10.262 1.00 94.88 86 GLY A O 1
ATOM 710 N N . THR A 1 87 ? 19.002 8.192 -8.920 1.00 95.81 87 THR A N 1
ATOM 711 C CA . THR A 1 87 ? 18.647 6.885 -9.477 1.00 95.81 87 THR A CA 1
ATOM 712 C C . THR A 1 87 ? 17.745 6.132 -8.507 1.00 95.81 87 THR A C 1
ATOM 714 O O . THR A 1 87 ? 18.114 5.900 -7.354 1.00 95.81 87 THR A O 1
ATOM 717 N N . PHE A 1 88 ? 16.589 5.695 -8.999 1.00 94.44 88 PHE A N 1
ATOM 718 C CA . PHE A 1 88 ? 15.547 5.032 -8.220 1.00 94.44 88 PHE A CA 1
ATOM 719 C C . PHE A 1 88 ? 15.244 3.655 -8.804 1.00 94.44 88 PHE A C 1
ATOM 721 O O . PHE A 1 88 ? 15.429 3.430 -9.999 1.00 94.44 88 PHE A O 1
ATOM 728 N N . ASN A 1 89 ? 14.777 2.729 -7.968 1.00 95.00 89 ASN A N 1
ATOM 729 C CA . ASN A 1 89 ? 14.201 1.481 -8.462 1.00 95.00 89 ASN A CA 1
ATOM 730 C C . ASN A 1 89 ? 12.847 1.772 -9.106 1.00 95.00 89 ASN A C 1
ATOM 732 O O . ASN A 1 89 ? 12.089 2.614 -8.613 1.00 95.00 89 ASN A O 1
ATOM 736 N N . GLU A 1 90 ? 12.525 1.043 -10.168 1.00 97.06 90 GLU A N 1
ATOM 737 C CA . GLU A 1 90 ? 11.168 1.061 -10.687 1.00 97.06 90 GLU A CA 1
ATOM 738 C C . GLU A 1 90 ? 10.187 0.505 -9.648 1.00 97.06 90 GLU A C 1
ATOM 740 O O . GLU A 1 90 ? 10.529 -0.361 -8.835 1.00 97.06 90 GLU A O 1
ATOM 745 N N . SER A 1 91 ? 8.957 1.009 -9.650 1.00 97.94 91 SER A N 1
ATOM 746 C CA . SER A 1 91 ? 7.953 0.552 -8.697 1.00 97.94 91 SER A CA 1
ATOM 747 C C . SER A 1 91 ? 6.528 0.691 -9.200 1.00 97.94 91 SER A C 1
ATOM 749 O O . SER A 1 91 ? 6.204 1.574 -9.993 1.00 97.94 91 SER A O 1
ATOM 751 N N . ILE A 1 92 ? 5.671 -0.193 -8.696 1.00 98.44 92 ILE A N 1
ATOM 752 C CA . ILE A 1 92 ? 4.217 -0.111 -8.822 1.00 98.44 92 ILE A CA 1
ATOM 753 C C . ILE A 1 92 ? 3.662 0.162 -7.429 1.00 98.44 92 ILE A C 1
ATOM 755 O O . ILE A 1 92 ? 4.026 -0.519 -6.471 1.00 98.44 92 ILE A O 1
ATOM 759 N N . CYS A 1 93 ? 2.784 1.150 -7.311 1.00 98.31 93 CYS A N 1
ATOM 760 C CA . CYS A 1 93 ? 2.120 1.500 -6.066 1.00 98.31 93 CYS A CA 1
ATOM 761 C C . CYS A 1 93 ? 0.614 1.277 -6.208 1.00 98.31 93 CYS A C 1
ATOM 763 O O . CYS A 1 93 ? -0.035 1.885 -7.059 1.00 98.31 93 CYS A O 1
ATOM 765 N N . LEU A 1 94 ? 0.063 0.412 -5.359 1.00 98.50 94 LEU A N 1
ATOM 766 C CA . LEU A 1 94 ? -1.373 0.257 -5.155 1.00 98.50 94 LEU A CA 1
ATOM 767 C C . LEU A 1 94 ? -1.782 1.116 -3.965 1.00 98.50 94 LEU A C 1
ATOM 769 O O . LEU A 1 94 ? -1.144 1.056 -2.917 1.00 98.50 94 LEU A O 1
ATOM 773 N N . THR A 1 95 ? -2.853 1.891 -4.093 1.00 98.31 95 THR A N 1
ATOM 774 C CA . THR A 1 95 ? -3.442 2.638 -2.978 1.00 98.31 95 THR A CA 1
ATOM 775 C C . THR A 1 95 ? -4.961 2.528 -3.002 1.00 98.31 95 THR A C 1
ATOM 777 O O . THR A 1 95 ? -5.601 2.752 -4.030 1.00 98.31 95 THR A O 1
ATOM 780 N N . TYR A 1 96 ? -5.552 2.215 -1.853 1.00 98.31 96 TYR A N 1
ATOM 781 C CA . TYR A 1 96 ? -6.994 2.255 -1.646 1.00 98.31 96 TYR A CA 1
ATOM 782 C C . TYR A 1 96 ? -7.291 3.005 -0.357 1.00 98.31 96 TYR A C 1
ATOM 784 O O . TYR A 1 96 ? -6.686 2.729 0.677 1.00 98.31 96 TYR A O 1
ATOM 792 N N . GLU A 1 97 ? -8.242 3.935 -0.396 1.00 97.06 97 GLU A N 1
ATOM 793 C CA . GLU A 1 97 ? -8.658 4.667 0.796 1.00 97.06 97 GLU A CA 1
ATOM 794 C C . GLU A 1 97 ? -10.167 4.919 0.843 1.00 97.06 97 GLU A C 1
ATOM 796 O O . GLU A 1 97 ? -10.794 5.232 -0.166 1.00 97.06 97 GLU A O 1
ATOM 801 N N . THR A 1 98 ? -10.765 4.762 2.024 1.00 96.94 98 THR A N 1
ATOM 802 C CA . THR A 1 98 ? -12.183 5.072 2.296 1.00 96.94 98 THR A CA 1
ATOM 803 C C . THR A 1 98 ? -12.339 6.419 3.000 1.00 96.94 98 THR A C 1
ATOM 805 O O . THR A 1 98 ? -13.416 7.008 2.995 1.00 96.94 98 THR A O 1
ATOM 808 N N . GLU A 1 99 ? -11.261 6.918 3.606 1.00 95.75 99 GLU A N 1
ATOM 809 C CA . GLU A 1 99 ? -11.130 8.272 4.145 1.00 95.75 99 GLU A CA 1
ATOM 810 C C . GLU A 1 99 ? -9.867 8.915 3.563 1.00 95.75 99 GLU A C 1
ATOM 812 O O . GLU A 1 99 ? -8.916 8.220 3.222 1.00 95.75 99 GLU A O 1
ATOM 817 N N . ARG A 1 100 ? -9.826 10.248 3.460 1.00 93.81 100 ARG A N 1
ATOM 818 C CA . ARG A 1 100 ? -8.663 10.947 2.891 1.00 93.81 100 ARG A CA 1
ATOM 819 C C . ARG A 1 100 ? -7.425 10.747 3.768 1.00 93.81 100 ARG A C 1
ATOM 821 O O . ARG A 1 100 ? -7.369 11.300 4.867 1.00 93.81 100 ARG A O 1
ATOM 828 N N . VAL A 1 101 ? -6.425 10.030 3.254 1.00 94.19 101 VAL A N 1
ATOM 829 C CA . VAL A 1 101 ? -5.117 9.848 3.905 1.00 94.19 101 VAL A CA 1
ATOM 830 C C . VAL A 1 101 ? -3.986 10.303 2.989 1.00 94.19 101 VAL A C 1
ATOM 832 O O . VAL A 1 101 ? -3.176 11.130 3.400 1.00 94.19 101 VAL A O 1
ATOM 835 N N . ALA A 1 102 ? -3.968 9.813 1.750 1.00 90.88 102 ALA A N 1
ATOM 836 C CA . ALA A 1 102 ? -2.960 10.119 0.737 1.00 90.88 102 ALA A CA 1
ATOM 837 C C . ALA A 1 102 ? -3.520 10.943 -0.442 1.00 90.88 102 ALA A C 1
ATOM 839 O O . ALA A 1 102 ? -2.816 11.175 -1.418 1.00 90.88 102 ALA A O 1
ATOM 840 N N . HIS A 1 103 ? -4.761 11.437 -0.329 1.00 91.06 103 HIS A N 1
ATOM 841 C CA . HIS A 1 103 ? -5.433 12.295 -1.319 1.00 91.06 103 HIS A CA 1
ATOM 842 C C . HIS A 1 103 ? -5.713 11.616 -2.669 1.00 91.06 103 HIS A C 1
ATOM 844 O O . HIS A 1 103 ? -5.770 12.278 -3.706 1.00 91.06 103 HIS A O 1
ATOM 850 N N . HIS A 1 104 ? -5.960 10.311 -2.640 1.00 93.25 104 HIS A N 1
ATOM 851 C CA . HIS A 1 104 ? -6.368 9.525 -3.796 1.00 93.25 104 HIS A CA 1
ATOM 852 C C . HIS A 1 104 ? -7.897 9.512 -3.958 1.00 93.25 104 HIS A C 1
ATOM 854 O O . HIS A 1 104 ? -8.647 10.057 -3.140 1.00 93.25 104 HIS A O 1
ATOM 860 N N . ARG A 1 105 ? -8.394 8.920 -5.054 1.00 93.81 105 ARG A N 1
ATOM 861 C CA . ARG A 1 105 ? -9.841 8.738 -5.236 1.00 93.81 105 ARG A CA 1
ATOM 862 C C . ARG A 1 105 ? -10.363 7.784 -4.161 1.00 93.81 105 ARG A C 1
ATOM 864 O O . ARG A 1 105 ? -9.837 6.681 -4.020 1.00 93.81 105 ARG A O 1
ATOM 871 N N . LEU A 1 106 ? -11.390 8.211 -3.424 1.00 97.06 106 LEU A N 1
ATOM 872 C CA . LEU A 1 106 ? -11.981 7.413 -2.349 1.00 97.06 106 LEU A CA 1
ATOM 873 C C . LEU A 1 106 ? -12.766 6.225 -2.910 1.00 97.06 106 LEU A C 1
ATOM 875 O O . LEU A 1 106 ? -13.436 6.354 -3.932 1.00 97.06 106 LEU A O 1
ATOM 879 N N . ASN A 1 107 ? -12.753 5.106 -2.185 1.00 96.94 107 ASN A N 1
ATOM 880 C CA . ASN A 1 107 ? -13.487 3.880 -2.515 1.00 96.94 107 ASN A CA 1
ATOM 881 C C . ASN A 1 107 ? -13.180 3.345 -3.923 1.00 96.94 107 ASN A C 1
ATOM 883 O O . ASN A 1 107 ? -14.032 2.750 -4.582 1.00 96.94 107 ASN A O 1
ATOM 887 N N . GLN A 1 108 ? -11.956 3.585 -4.384 1.00 96.12 108 GLN A N 1
ATOM 888 C CA . GLN A 1 108 ? -11.463 3.140 -5.671 1.00 96.12 108 GLN A CA 1
ATOM 889 C C . GLN A 1 108 ? -10.004 2.711 -5.515 1.00 96.12 108 GLN A C 1
ATOM 891 O O . GLN A 1 108 ? -9.244 3.309 -4.752 1.00 96.12 108 GLN A O 1
ATOM 896 N N . LEU A 1 109 ? -9.609 1.677 -6.257 1.00 97.56 109 LEU A N 1
ATOM 897 C CA . LEU A 1 109 ? -8.203 1.327 -6.380 1.00 97.56 109 LEU A CA 1
ATOM 898 C C . LEU A 1 109 ? -7.499 2.368 -7.257 1.00 97.56 109 LEU A C 1
ATOM 900 O O . LEU A 1 109 ? -7.910 2.619 -8.388 1.00 97.56 109 LEU A O 1
ATOM 904 N N . ASN A 1 110 ? -6.435 2.955 -6.722 1.00 97.94 110 ASN A N 1
ATOM 905 C CA . ASN A 1 110 ? -5.550 3.869 -7.424 1.00 97.94 110 ASN A CA 1
ATOM 906 C C . ASN A 1 110 ? -4.228 3.135 -7.654 1.00 97.94 110 ASN A C 1
ATOM 908 O O . ASN A 1 110 ? -3.670 2.564 -6.716 1.00 97.94 110 ASN A O 1
ATOM 912 N N . ILE A 1 111 ? -3.743 3.142 -8.891 1.00 98.31 111 ILE A N 1
ATOM 913 C CA . ILE A 1 111 ? -2.506 2.469 -9.285 1.00 98.31 111 ILE A CA 1
ATOM 914 C C . ILE A 1 111 ? -1.591 3.515 -9.905 1.00 98.31 111 ILE A C 1
ATOM 916 O O . ILE A 1 111 ? -2.038 4.320 -10.720 1.00 98.31 111 ILE A O 1
ATOM 920 N N . SER A 1 112 ? -0.318 3.508 -9.530 1.00 97.31 112 SER A N 1
ATOM 921 C CA . SER A 1 112 ? 0.709 4.295 -10.206 1.00 97.31 112 SER A CA 1
ATOM 922 C C . SER A 1 112 ? 1.945 3.453 -10.492 1.00 97.31 112 SER A C 1
ATOM 924 O O . SER A 1 112 ? 2.237 2.484 -9.788 1.00 97.31 112 SER A O 1
ATOM 926 N N . TYR A 1 113 ? 2.661 3.830 -11.548 1.00 97.62 113 TYR A N 1
ATOM 927 C CA . TYR A 1 113 ? 3.950 3.262 -11.914 1.00 97.62 113 TYR A CA 1
ATOM 928 C C . TYR A 1 113 ? 4.992 4.374 -11.978 1.00 97.62 113 TYR A C 1
ATOM 930 O O . TYR A 1 113 ? 4.727 5.453 -12.511 1.00 97.62 113 TYR A O 1
ATOM 938 N N . SER A 1 114 ? 6.175 4.079 -11.456 1.00 96.25 114 SER A N 1
ATOM 939 C CA . SER A 1 114 ? 7.357 4.924 -11.548 1.00 96.25 114 SER A CA 1
ATOM 940 C C . SER A 1 114 ? 8.479 4.103 -12.170 1.00 96.25 114 SER A C 1
ATOM 942 O O . SER A 1 114 ? 8.941 3.144 -11.557 1.00 96.25 114 SER A O 1
ATOM 944 N N . GLY A 1 115 ? 8.907 4.465 -13.377 1.00 95.88 115 GLY A N 1
ATOM 945 C CA . GLY A 1 115 ? 9.970 3.781 -14.109 1.00 95.88 115 GLY A CA 1
ATOM 946 C C . GLY A 1 115 ? 9.880 4.018 -15.615 1.00 95.88 115 GLY A C 1
ATOM 947 O O . GLY A 1 115 ? 9.138 4.886 -16.072 1.00 95.88 115 GLY A O 1
ATOM 948 N N . GLU A 1 116 ? 10.640 3.242 -16.385 1.00 95.00 116 GLU A N 1
ATOM 949 C CA . GLU A 1 116 ? 10.794 3.416 -17.839 1.00 95.00 116 GLU A CA 1
ATOM 950 C C . GLU A 1 116 ? 10.182 2.273 -18.667 1.00 95.00 116 GLU A C 1
ATOM 952 O O . GLU A 1 116 ? 10.300 2.266 -19.896 1.00 95.00 116 GLU A O 1
ATOM 957 N N . ASP A 1 117 ? 9.504 1.309 -18.031 1.00 94.62 117 ASP A N 1
ATOM 958 C CA . ASP A 1 117 ? 8.811 0.239 -18.747 1.00 94.62 117 ASP A CA 1
ATOM 959 C C . ASP A 1 117 ? 7.742 0.838 -19.663 1.00 94.62 117 ASP A C 1
ATOM 961 O O . ASP A 1 117 ? 6.737 1.395 -19.219 1.00 94.62 117 ASP A O 1
ATOM 965 N N . LYS A 1 118 ? 7.949 0.699 -20.975 1.00 94.12 118 LYS A N 1
ATOM 966 C CA . LYS A 1 118 ? 7.083 1.277 -22.008 1.00 94.12 118 LYS A CA 1
ATOM 967 C C . LYS A 1 118 ? 5.639 0.776 -21.939 1.00 94.12 118 LYS A C 1
ATOM 969 O O . LYS A 1 118 ? 4.768 1.439 -22.493 1.00 94.12 118 LYS A O 1
ATOM 974 N N . ARG A 1 119 ? 5.375 -0.359 -21.282 1.00 95.25 119 ARG A N 1
ATOM 975 C CA . ARG A 1 119 ? 4.020 -0.883 -21.055 1.00 95.25 119 ARG A CA 1
ATOM 976 C C . ARG A 1 119 ? 3.233 -0.020 -20.070 1.00 95.25 119 ARG A C 1
ATOM 978 O O . ARG A 1 119 ? 2.021 0.082 -20.208 1.00 95.25 119 ARG A O 1
ATOM 985 N N . LEU A 1 120 ? 3.915 0.602 -19.104 1.00 96.75 120 LEU A N 1
ATOM 986 C CA . LEU A 1 120 ? 3.291 1.311 -17.981 1.00 96.75 120 LEU A CA 1
ATOM 987 C C . LEU A 1 120 ? 3.616 2.811 -17.940 1.00 96.75 120 LEU A C 1
ATOM 989 O O . LEU A 1 120 ? 2.766 3.597 -17.533 1.00 96.75 120 LEU A O 1
ATOM 993 N N . ALA A 1 121 ? 4.801 3.233 -18.389 1.00 93.88 121 ALA A N 1
ATOM 994 C CA . ALA A 1 121 ? 5.312 4.603 -18.249 1.00 93.88 121 ALA A CA 1
ATOM 995 C C . ALA A 1 121 ? 4.420 5.682 -18.891 1.00 93.88 121 ALA A C 1
ATOM 997 O O . ALA A 1 121 ? 4.428 6.835 -18.466 1.00 93.88 121 ALA A O 1
ATOM 998 N N . TRP A 1 122 ? 3.637 5.315 -19.907 1.00 93.19 122 TRP A N 1
ATOM 999 C CA . TRP A 1 122 ? 2.740 6.232 -20.618 1.00 93.19 122 TRP A CA 1
ATOM 1000 C C . TRP A 1 122 ? 1.291 6.182 -20.116 1.00 93.19 122 TRP A C 1
ATOM 1002 O O . TRP A 1 122 ? 0.464 6.994 -20.539 1.00 93.19 122 TRP A O 1
ATOM 1012 N N . LEU A 1 123 ? 0.962 5.234 -19.234 1.00 94.31 123 LEU A N 1
ATOM 1013 C CA . LEU A 1 123 ? -0.388 5.062 -18.711 1.00 94.31 123 LEU A CA 1
ATOM 1014 C C . LEU A 1 123 ? -0.640 6.061 -17.582 1.00 94.31 123 LEU A C 1
ATOM 1016 O O . LEU A 1 123 ? 0.021 6.041 -16.548 1.00 94.31 123 LEU A O 1
ATOM 1020 N N . LYS A 1 124 ? -1.644 6.922 -17.765 1.00 91.25 124 LYS A N 1
ATOM 1021 C CA . LYS A 1 124 ? -2.061 7.873 -16.723 1.00 91.25 124 LYS A CA 1
ATOM 1022 C C . LYS A 1 124 ? -2.757 7.184 -15.552 1.00 91.25 124 LYS A C 1
ATOM 1024 O O . LYS A 1 124 ? -2.594 7.610 -14.416 1.00 91.25 124 LYS A O 1
ATOM 1029 N N . GLU A 1 125 ? -3.545 6.152 -15.843 1.00 93.06 125 GLU A N 1
ATOM 1030 C CA . GLU A 1 125 ? -4.315 5.386 -14.859 1.00 93.06 125 GLU A CA 1
ATOM 1031 C C . GLU A 1 125 ? -4.199 3.888 -15.186 1.00 93.06 125 GLU A C 1
ATOM 1033 O O . GLU A 1 125 ? -5.083 3.342 -15.847 1.00 93.06 125 GLU A O 1
ATOM 1038 N N . PRO A 1 126 ? -3.091 3.225 -14.796 1.00 96.56 126 PRO A N 1
ATOM 1039 C CA . PRO A 1 126 ? -2.934 1.786 -14.978 1.00 96.56 126 PRO A CA 1
ATOM 1040 C C . PRO A 1 126 ? -4.058 0.997 -14.297 1.00 96.56 126 PRO A C 1
ATOM 1042 O O . PRO A 1 126 ? -4.558 1.378 -13.236 1.00 96.56 126 PRO A O 1
ATOM 1045 N N . THR A 1 127 ? -4.424 -0.137 -14.883 1.00 97.19 127 THR A N 1
ATOM 1046 C CA . THR A 1 127 ? -5.385 -1.094 -14.325 1.00 97.19 127 THR A CA 1
ATOM 1047 C C . THR A 1 127 ? -4.675 -2.308 -13.727 1.00 97.19 127 THR A C 1
ATOM 1049 O O . THR A 1 127 ? -3.475 -2.506 -13.918 1.00 97.19 127 THR A O 1
ATOM 1052 N N . LEU A 1 128 ? -5.419 -3.160 -13.008 1.00 97.56 128 LEU A N 1
ATOM 1053 C CA . LEU A 1 128 ? -4.875 -4.428 -12.510 1.00 97.56 128 LEU A CA 1
ATOM 1054 C C . LEU A 1 128 ? -4.368 -5.324 -13.644 1.00 97.56 128 LEU A C 1
ATOM 1056 O O . LEU A 1 128 ? -3.350 -5.991 -13.476 1.00 97.56 128 LEU A O 1
ATOM 1060 N N . ASP A 1 129 ? -5.050 -5.337 -14.787 1.00 97.56 129 ASP A N 1
ATOM 1061 C CA . ASP A 1 129 ? -4.669 -6.190 -15.912 1.00 97.56 129 ASP A CA 1
ATOM 1062 C C . ASP A 1 129 ? -3.397 -5.690 -16.606 1.00 97.56 129 ASP A C 1
ATOM 1064 O O . ASP A 1 129 ? -2.605 -6.511 -17.064 1.00 97.56 129 ASP A O 1
ATOM 1068 N N . ASP A 1 130 ? -3.138 -4.378 -16.579 1.00 97.81 130 ASP A N 1
ATOM 1069 C CA . ASP A 1 130 ? -1.883 -3.805 -17.080 1.00 97.81 130 ASP A CA 1
ATOM 1070 C C . ASP A 1 130 ? -0.687 -4.217 -16.208 1.00 97.81 130 ASP A C 1
ATOM 1072 O O . ASP A 1 130 ? 0.374 -4.578 -16.719 1.00 97.81 130 ASP A O 1
ATOM 1076 N N . ILE A 1 131 ? -0.846 -4.183 -14.879 1.00 97.75 131 ILE A N 1
ATOM 1077 C CA . ILE A 1 131 ? 0.272 -4.407 -13.950 1.00 97.75 131 ILE A CA 1
ATOM 1078 C C . ILE A 1 131 ? 0.511 -5.880 -13.607 1.00 97.75 131 ILE A C 1
ATOM 1080 O O . ILE A 1 131 ? 1.628 -6.245 -13.249 1.00 97.75 131 ILE A O 1
ATOM 1084 N N . ARG A 1 132 ? -0.505 -6.748 -13.699 1.00 97.31 132 ARG A N 1
ATOM 1085 C CA . ARG A 1 132 ? -0.405 -8.169 -13.313 1.00 97.31 132 ARG A CA 1
ATOM 1086 C C . ARG A 1 132 ? 0.712 -8.926 -14.046 1.00 97.31 132 ARG A C 1
ATOM 1088 O O . ARG A 1 132 ? 1.447 -9.649 -13.371 1.00 97.31 132 ARG A O 1
ATOM 1095 N N . PRO A 1 133 ? 0.881 -8.794 -15.377 1.00 97.44 133 PRO A N 1
ATOM 1096 C CA . PRO A 1 133 ? 1.996 -9.424 -16.081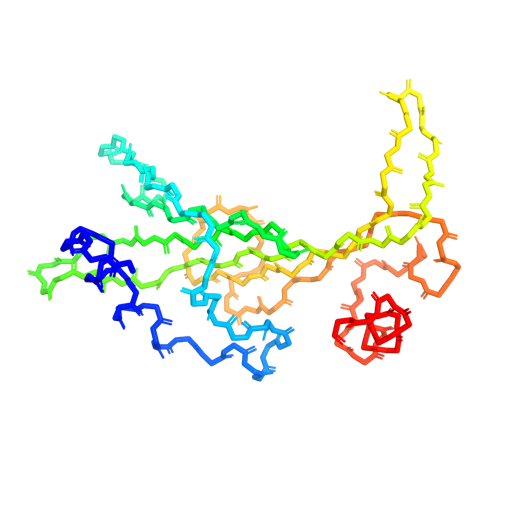 1.00 97.44 133 PRO A CA 1
ATOM 1097 C C . PRO A 1 133 ? 3.355 -8.930 -15.573 1.00 97.44 133 PRO A C 1
ATOM 1099 O O . PRO A 1 133 ? 4.244 -9.740 -15.328 1.00 97.44 133 PRO A O 1
ATOM 1102 N N . VAL A 1 134 ? 3.482 -7.622 -15.335 1.00 97.44 134 VAL A N 1
ATOM 1103 C CA . VAL A 1 134 ? 4.722 -6.990 -14.858 1.00 97.44 134 VAL A CA 1
ATOM 1104 C C . VAL A 1 134 ? 5.075 -7.462 -13.446 1.00 97.44 134 VAL A C 1
ATOM 1106 O O . VAL A 1 134 ? 6.199 -7.885 -13.191 1.00 97.44 134 VAL A O 1
ATOM 1109 N N . LEU A 1 135 ? 4.099 -7.485 -12.535 1.00 97.31 135 LEU A N 1
ATOM 1110 C CA . LEU A 1 135 ? 4.291 -7.993 -11.175 1.00 97.31 135 LEU A CA 1
ATOM 1111 C C . LEU A 1 135 ? 4.716 -9.465 -11.165 1.00 97.31 135 LEU A C 1
ATOM 1113 O O . LEU A 1 135 ? 5.615 -9.828 -10.407 1.00 97.31 135 LEU A O 1
ATOM 1117 N N . ARG A 1 136 ? 4.137 -10.291 -12.046 1.00 97.12 136 ARG A N 1
ATOM 1118 C CA . ARG A 1 136 ? 4.526 -11.699 -12.201 1.00 97.12 136 ARG A CA 1
ATOM 1119 C C . ARG A 1 136 ? 5.966 -11.844 -12.692 1.00 97.12 136 ARG A C 1
ATOM 1121 O O . ARG A 1 136 ? 6.683 -12.706 -12.195 1.00 97.12 136 ARG A O 1
ATOM 1128 N N . GLU A 1 137 ? 6.402 -11.013 -13.637 1.00 96.94 137 GLU A N 1
ATOM 1129 C CA . GLU A 1 137 ? 7.796 -10.985 -14.111 1.00 96.94 137 GLU A CA 1
ATOM 1130 C C . GLU A 1 137 ? 8.771 -10.583 -12.995 1.00 96.94 137 GLU A C 1
ATOM 1132 O O . GLU A 1 137 ? 9.863 -11.139 -12.895 1.00 96.94 137 GLU A O 1
ATOM 1137 N N . TRP A 1 138 ? 8.361 -9.675 -12.106 1.00 96.69 138 TRP A N 1
ATOM 1138 C CA . TRP A 1 138 ? 9.115 -9.312 -10.898 1.00 96.69 138 TRP A CA 1
ATOM 1139 C C . TRP A 1 138 ? 9.012 -10.374 -9.781 1.00 96.69 138 TRP A C 1
ATOM 1141 O O . TRP A 1 138 ? 9.669 -10.274 -8.740 1.00 96.69 138 TRP A O 1
ATOM 1151 N N . GLY A 1 139 ? 8.193 -11.406 -9.997 1.00 95.50 139 GLY A N 1
ATOM 1152 C CA . GLY A 1 139 ? 8.020 -12.580 -9.147 1.00 95.50 139 GLY A CA 1
ATOM 1153 C C . GLY A 1 139 ? 6.980 -12.447 -8.033 1.00 95.50 139 GLY A C 1
ATOM 1154 O O . GLY A 1 139 ? 6.993 -13.298 -7.135 1.00 95.50 139 GLY A O 1
ATOM 1155 N N . TYR A 1 140 ? 6.175 -11.382 -8.008 1.00 93.88 140 TYR A N 1
ATOM 1156 C CA . TYR A 1 140 ? 5.126 -11.176 -6.998 1.00 93.88 140 TYR A CA 1
ATOM 1157 C C . TYR A 1 140 ? 3.898 -12.053 -7.234 1.00 93.88 140 TYR A C 1
ATOM 1159 O O . TYR A 1 140 ? 3.596 -12.374 -8.408 1.00 93.88 140 TYR A O 1
#

Secondary structure (DSSP, 8-state):
---HHHHHHHHHHTTS-TTTTTPPPPPSSSEEEEEEPPTTSS-SEEEEEESSSEEEEEEEEETTEEEEEEEEEEEEEEEEEEETTEEEEEEEEEEEESSSSSS--BTSEEEEEES--TTTTT-SS--HHHHHHHHHHTT-

Radius of gyration: 15.84 Å; chains: 1; bounding box: 35×28×44 Å